Protein AF-A0A3P7WGL2-F1 (afdb_monomer_lite)

Structure (mmCIF, N/CA/C/O backbone):
data_AF-A0A3P7WGL2-F1
#
_entry.id   AF-A0A3P7WGL2-F1
#
loop_
_atom_site.group_PDB
_atom_site.id
_atom_site.type_symbol
_atom_site.label_atom_id
_atom_site.label_alt_id
_atom_site.label_comp_id
_atom_site.label_asym_id
_atom_site.label_entity_id
_atom_site.label_seq_id
_atom_site.pdbx_PDB_ins_code
_atom_site.Cartn_x
_atom_site.Cartn_y
_atom_site.Cartn_z
_atom_site.occupancy
_atom_site.B_iso_or_equiv
_atom_site.auth_seq_id
_atom_site.auth_comp_id
_atom_site.auth_asym_id
_atom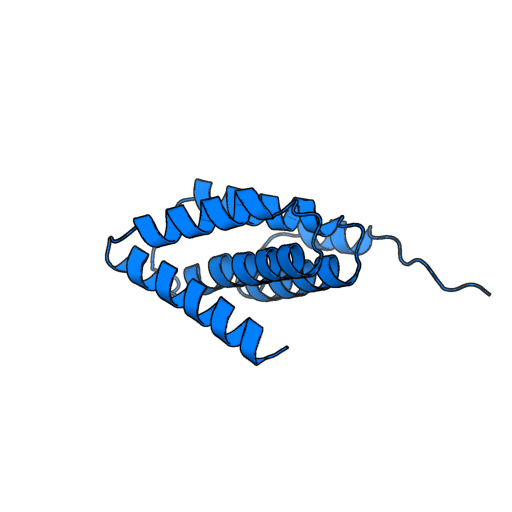_site.auth_atom_id
_atom_site.pdbx_PDB_model_num
ATOM 1 N N . MET A 1 1 ? -4.960 6.310 -15.104 1.00 59.53 1 MET A N 1
ATOM 2 C CA . MET A 1 1 ? -4.360 6.191 -13.756 1.00 59.53 1 MET A CA 1
ATOM 3 C C . MET A 1 1 ? -5.328 6.603 -12.646 1.00 59.53 1 MET A C 1
ATOM 5 O O . MET A 1 1 ? -5.446 5.873 -11.670 1.00 59.53 1 MET A O 1
ATOM 9 N N . ASP A 1 2 ? -6.106 7.674 -12.816 1.00 81.00 2 ASP A N 1
ATOM 10 C CA . ASP A 1 2 ? -6.993 8.200 -11.760 1.00 81.00 2 ASP A CA 1
ATOM 11 C C . ASP A 1 2 ? -8.090 7.254 -11.264 1.00 81.00 2 ASP A C 1
ATOM 13 O O . ASP A 1 2 ? -8.318 7.172 -10.061 1.00 81.00 2 ASP A O 1
ATOM 17 N N . LYS A 1 3 ? -8.766 6.512 -12.153 1.00 91.25 3 LYS A N 1
ATOM 18 C CA . LYS A 1 3 ? -9.840 5.584 -11.742 1.00 91.25 3 LYS A CA 1
ATOM 19 C C . LYS A 1 3 ? -9.319 4.494 -10.793 1.00 91.25 3 LYS A C 1
ATOM 21 O O . LYS A 1 3 ? -9.942 4.237 -9.771 1.00 91.25 3 LYS A O 1
ATOM 26 N N . ARG A 1 4 ? -8.142 3.929 -11.094 1.00 92.38 4 ARG A N 1
ATOM 27 C CA . ARG A 1 4 ? -7.430 2.947 -10.255 1.00 92.38 4 ARG A CA 1
ATOM 28 C C . ARG A 1 4 ? -7.150 3.514 -8.864 1.00 92.38 4 ARG A C 1
ATOM 30 O O . ARG A 1 4 ? -7.563 2.920 -7.876 1.00 92.38 4 ARG A O 1
ATOM 37 N N . ARG A 1 5 ? -6.524 4.697 -8.785 1.00 92.75 5 ARG A N 1
ATOM 38 C CA . ARG A 1 5 ? -6.224 5.357 -7.502 1.00 92.75 5 ARG A CA 1
ATOM 39 C C . ARG A 1 5 ? -7.491 5.659 -6.701 1.00 92.75 5 ARG A C 1
ATOM 41 O O . ARG A 1 5 ? -7.498 5.437 -5.499 1.00 92.75 5 ARG A O 1
ATOM 48 N N . ARG A 1 6 ? -8.579 6.102 -7.345 1.00 93.94 6 ARG A N 1
ATOM 49 C CA . ARG A 1 6 ? -9.869 6.340 -6.666 1.00 93.94 6 ARG A CA 1
ATOM 50 C C . ARG A 1 6 ? -10.430 5.070 -6.027 1.00 93.94 6 ARG A C 1
ATOM 52 O O . ARG A 1 6 ? -10.903 5.139 -4.900 1.00 93.94 6 ARG A O 1
ATOM 59 N N . VAL A 1 7 ? -10.350 3.931 -6.718 1.00 96.75 7 VAL A N 1
ATOM 60 C CA . VAL A 1 7 ? -10.789 2.636 -6.170 1.00 96.75 7 VAL A CA 1
ATOM 61 C C . VAL A 1 7 ? -9.914 2.221 -4.989 1.00 96.75 7 VAL A C 1
ATOM 63 O O . VAL A 1 7 ? -10.447 1.900 -3.934 1.00 96.75 7 VAL A O 1
ATOM 66 N N . LEU A 1 8 ? -8.586 2.293 -5.121 1.00 96.38 8 LEU A N 1
ATOM 67 C CA . LEU A 1 8 ? -7.670 1.951 -4.025 1.00 96.38 8 LEU A CA 1
ATOM 68 C C . LEU A 1 8 ? -7.877 2.855 -2.802 1.00 96.38 8 LEU A C 1
ATOM 70 O O . LEU A 1 8 ? -7.904 2.372 -1.675 1.00 96.38 8 LEU A O 1
ATOM 74 N N . ARG A 1 9 ? -8.108 4.154 -3.022 1.00 94.00 9 ARG A N 1
ATOM 75 C CA . ARG A 1 9 ? -8.420 5.101 -1.947 1.00 94.00 9 ARG A CA 1
ATOM 76 C C . ARG A 1 9 ? -9.751 4.784 -1.276 1.00 94.00 9 ARG A C 1
ATOM 78 O O . ARG A 1 9 ? -9.846 4.842 -0.057 1.00 94.00 9 ARG A O 1
ATOM 85 N N . PHE A 1 10 ? -10.774 4.439 -2.060 1.00 95.88 10 PHE A N 1
ATOM 86 C CA . PHE A 1 10 ? -12.064 4.011 -1.522 1.00 95.88 10 PHE A CA 1
ATOM 87 C C . PHE A 1 10 ? -11.913 2.769 -0.641 1.00 95.88 10 PHE A C 1
ATOM 89 O O . PHE A 1 10 ? -12.449 2.761 0.462 1.00 95.88 10 PHE A O 1
ATOM 96 N N . ILE A 1 11 ? -11.157 1.764 -1.094 1.00 96.56 11 ILE A N 1
ATOM 97 C CA . ILE A 1 11 ? -10.886 0.544 -0.324 1.00 96.56 11 ILE A CA 1
ATOM 98 C C . ILE A 1 11 ? -10.196 0.895 0.998 1.00 96.56 11 ILE A C 1
ATOM 100 O O . ILE A 1 11 ? -10.685 0.497 2.051 1.00 96.56 11 ILE A O 1
ATOM 104 N N . ALA A 1 12 ? -9.126 1.695 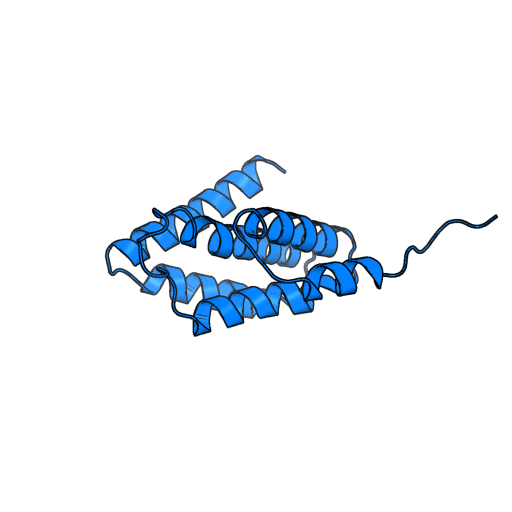0.965 1.00 94.88 12 ALA A N 1
ATOM 105 C CA . ALA A 1 12 ? -8.415 2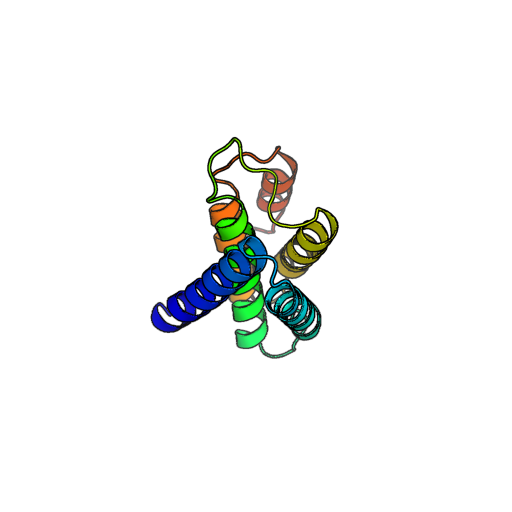.109 2.174 1.00 94.88 12 ALA A CA 1
ATOM 106 C C . ALA A 1 12 ? -9.333 2.850 3.159 1.00 94.88 12 ALA A C 1
ATOM 108 O O . ALA A 1 12 ? -9.458 2.456 4.318 1.00 94.88 12 ALA A O 1
ATOM 109 N N . LYS A 1 13 ? -10.056 3.867 2.677 1.00 93.38 13 LYS A N 1
ATOM 110 C CA . LYS A 1 13 ? -10.999 4.643 3.489 1.00 93.38 13 LYS A CA 1
ATOM 111 C C . LYS A 1 13 ? -12.117 3.776 4.065 1.00 93.38 13 LYS A C 1
ATOM 113 O O . LYS A 1 13 ? -12.510 3.952 5.216 1.00 93.38 13 LYS A O 1
ATOM 118 N N . PHE A 1 14 ? -12.650 2.846 3.275 1.00 94.50 14 PHE A N 1
ATOM 119 C CA . PHE A 1 14 ? -13.663 1.903 3.734 1.00 94.50 14 PHE A CA 1
ATOM 120 C C . PHE A 1 14 ? -13.116 1.025 4.862 1.00 94.50 14 PHE A C 1
ATOM 122 O O . PHE A 1 14 ? -13.745 0.967 5.917 1.00 94.50 14 PHE A O 1
ATOM 129 N N . SER A 1 15 ? -11.942 0.416 4.683 1.00 93.88 15 SER A N 1
ATOM 130 C CA . SER A 1 15 ? -11.322 -0.457 5.685 1.00 93.88 15 SER A CA 1
ATOM 131 C C . SER A 1 15 ? -11.045 0.267 7.001 1.00 93.88 15 SER A C 1
ATOM 133 O O . SER A 1 15 ? -11.395 -0.250 8.060 1.00 93.88 15 SER A O 1
ATOM 135 N N . ILE A 1 16 ? -10.505 1.490 6.954 1.00 91.69 16 ILE A N 1
ATOM 136 C CA . ILE A 1 16 ? -10.278 2.298 8.162 1.00 91.69 16 ILE A CA 1
ATOM 137 C C . ILE A 1 16 ? -11.602 2.668 8.844 1.00 91.69 16 ILE A C 1
ATOM 139 O O . ILE A 1 16 ? -11.717 2.576 10.064 1.00 91.69 16 ILE A O 1
ATOM 143 N N . ASN A 1 17 ? -12.641 3.021 8.084 1.00 91.06 17 ASN A N 1
ATOM 144 C CA . ASN A 1 17 ? -13.956 3.312 8.661 1.00 91.06 17 ASN A CA 1
ATOM 145 C C . ASN A 1 17 ? -14.624 2.083 9.297 1.00 91.06 17 ASN A C 1
ATOM 147 O O . ASN A 1 17 ? -15.300 2.234 10.313 1.00 91.06 17 ASN A O 1
ATOM 151 N N . GLN A 1 18 ? -14.466 0.887 8.719 1.00 91.31 18 GLN A N 1
ATOM 152 C CA . GLN A 1 18 ? -14.947 -0.355 9.339 1.00 91.31 18 GLN A CA 1
ATOM 153 C C . GLN A 1 18 ? -14.197 -0.637 10.639 1.00 91.31 18 GLN A C 1
ATOM 155 O O . GLN A 1 18 ? -14.825 -0.918 11.660 1.00 91.31 18 GLN A O 1
ATOM 160 N N . TRP A 1 19 ? -12.878 -0.448 10.634 1.00 88.75 19 TRP A N 1
ATOM 161 C CA . TRP A 1 19 ? -12.067 -0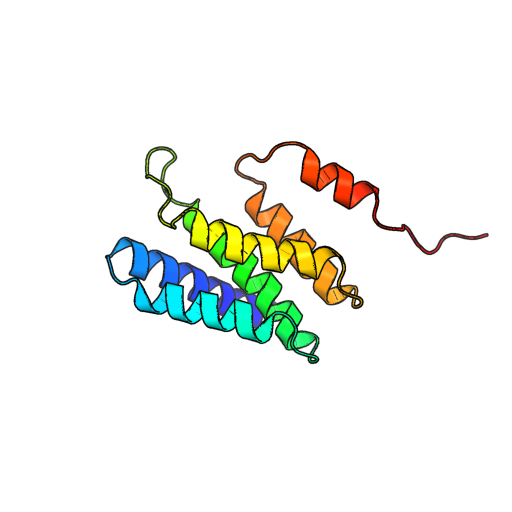.593 11.833 1.00 88.75 19 TRP A CA 1
ATOM 162 C C . TRP A 1 19 ? -12.513 0.360 12.948 1.00 88.75 19 TRP A C 1
ATOM 164 O O . TRP A 1 19 ? -12.742 -0.083 14.070 1.00 88.75 19 TRP A O 1
ATOM 174 N N . LYS A 1 20 ? -12.734 1.650 12.643 1.00 86.00 20 LYS A N 1
ATOM 175 C CA . LYS A 1 20 ? -13.264 2.645 13.603 1.00 86.00 20 LYS A CA 1
ATOM 176 C C . LYS A 1 20 ? -14.615 2.238 14.213 1.00 86.00 20 LYS A C 1
ATOM 178 O O . LYS A 1 20 ? -14.979 2.722 15.278 1.00 86.00 20 LYS A O 1
ATOM 183 N N . ARG A 1 21 ? -15.367 1.355 13.549 1.00 88.81 21 ARG A N 1
ATOM 184 C CA . ARG A 1 21 ? -16.644 0.795 14.026 1.00 88.81 21 ARG A CA 1
ATOM 185 C C . ARG A 1 21 ? -16.484 -0.529 14.785 1.00 88.81 21 ARG A C 1
ATOM 187 O O . ARG A 1 21 ? -17.489 -1.155 15.104 1.00 88.81 21 ARG A O 1
ATOM 194 N N . GLY A 1 22 ? -15.254 -0.961 15.056 1.00 87.00 22 GLY A N 1
ATOM 195 C CA . GLY A 1 22 ? -14.946 -2.221 15.734 1.00 87.00 22 GLY A CA 1
ATOM 196 C C . GLY A 1 22 ? -14.930 -3.450 14.821 1.00 87.00 22 GLY A C 1
ATOM 197 O O . GLY A 1 22 ? -14.897 -4.567 15.325 1.00 87.00 22 GLY A O 1
ATOM 198 N N . VAL A 1 23 ? -14.955 -3.274 13.494 1.00 90.56 23 VAL A N 1
ATOM 199 C CA . VAL A 1 23 ? -14.884 -4.375 12.520 1.00 90.56 23 VAL A CA 1
ATOM 200 C C . VAL A 1 23 ? -13.480 -4.427 11.920 1.00 90.56 23 VAL A C 1
ATOM 202 O O . VAL A 1 23 ? -13.157 -3.678 10.996 1.00 90.56 23 VAL A O 1
ATOM 205 N N . SER A 1 24 ? -12.634 -5.306 12.454 1.00 88.62 24 SER A N 1
ATOM 206 C CA . SER A 1 24 ? -11.201 -5.358 12.137 1.00 88.62 24 SER A CA 1
ATOM 207 C C . SER A 1 24 ? -10.829 -6.263 10.957 1.00 88.62 24 SER A C 1
ATOM 209 O O . SER A 1 24 ? -9.810 -6.021 10.306 1.00 88.62 24 SER A O 1
ATOM 211 N N . ASP A 1 25 ? -11.653 -7.265 10.642 1.00 92.06 25 ASP A N 1
ATOM 212 C CA . ASP A 1 25 ? -11.342 -8.323 9.667 1.00 92.06 25 ASP A CA 1
ATOM 213 C C . ASP A 1 25 ? -10.957 -7.784 8.285 1.00 92.06 25 ASP A C 1
ATOM 215 O O . ASP A 1 25 ? -10.024 -8.277 7.651 1.00 92.06 25 ASP A O 1
ATOM 219 N N . PHE A 1 26 ? -11.630 -6.722 7.828 1.00 91.31 26 PHE A N 1
ATOM 220 C CA . PHE A 1 26 ? -11.332 -6.095 6.539 1.00 91.31 26 PHE A CA 1
ATOM 221 C C . PHE A 1 26 ? -9.930 -5.492 6.491 1.00 91.31 26 PHE A C 1
ATOM 223 O O . PHE A 1 26 ? -9.249 -5.621 5.476 1.00 91.31 26 PHE A O 1
ATOM 230 N N . LEU A 1 27 ? -9.491 -4.832 7.568 1.00 93.19 27 LEU A N 1
ATOM 231 C CA . LEU A 1 27 ? -8.149 -4.261 7.616 1.00 93.19 27 LEU A CA 1
ATOM 232 C C . LEU A 1 27 ? -7.101 -5.372 7.681 1.00 93.19 27 LEU A C 1
ATOM 234 O O . LEU A 1 27 ? -6.127 -5.309 6.939 1.00 93.19 27 LEU A O 1
ATOM 238 N N . HIS A 1 28 ? -7.315 -6.397 8.511 1.00 94.00 28 HIS A N 1
ATOM 239 C CA . HIS A 1 28 ? -6.394 -7.530 8.617 1.00 94.00 28 HIS A CA 1
ATOM 240 C C . HIS A 1 28 ? -6.230 -8.263 7.285 1.00 94.00 28 HIS A C 1
ATOM 242 O O . HIS A 1 28 ? -5.106 -8.418 6.816 1.00 94.00 28 HIS A O 1
ATOM 248 N N . CYS A 1 29 ? -7.339 -8.601 6.623 1.00 95.50 29 CYS A N 1
ATOM 249 C CA . CYS A 1 29 ? -7.318 -9.223 5.301 1.00 95.50 29 CYS A CA 1
ATOM 250 C C . CYS A 1 29 ? -6.570 -8.358 4.275 1.00 95.50 29 CYS A C 1
ATOM 252 O O . CYS A 1 29 ? -5.786 -8.864 3.474 1.00 95.50 29 CYS A O 1
ATOM 254 N N . LEU A 1 30 ? -6.769 -7.038 4.310 1.00 95.81 30 LEU A N 1
ATOM 255 C CA . LEU A 1 30 ? -6.109 -6.129 3.378 1.00 95.81 30 LEU A CA 1
ATOM 256 C C . LEU A 1 30 ? -4.603 -5.995 3.647 1.00 95.81 30 LEU A C 1
ATOM 258 O O . LEU A 1 30 ? -3.823 -5.879 2.706 1.00 95.81 30 LEU A O 1
ATOM 262 N N . VAL A 1 31 ? -4.188 -6.030 4.914 1.00 95.25 31 VAL A N 1
ATOM 263 C CA . VAL A 1 31 ? -2.771 -6.034 5.307 1.00 95.25 31 VAL A CA 1
ATOM 264 C C . VAL A 1 31 ? -2.103 -7.326 4.844 1.00 95.25 31 VAL A C 1
ATOM 266 O O . VAL A 1 31 ? -1.069 -7.257 4.187 1.00 95.25 31 VAL A O 1
ATOM 269 N N . GLU A 1 32 ? -2.724 -8.482 5.084 1.00 96.56 32 GLU A N 1
ATOM 270 C CA . GLU A 1 32 ? -2.227 -9.783 4.611 1.00 96.56 32 GLU A CA 1
ATOM 271 C C . GLU A 1 32 ? -2.132 -9.841 3.081 1.00 96.56 32 GLU A C 1
ATOM 273 O O . GLU A 1 32 ? -1.150 -10.346 2.529 1.00 96.56 32 GLU A O 1
ATOM 278 N N . TYR A 1 33 ? -3.121 -9.280 2.379 1.00 97.19 33 TYR A N 1
ATOM 279 C CA . TYR A 1 33 ? -3.102 -9.135 0.924 1.00 97.19 33 TYR A CA 1
ATOM 280 C C . TYR A 1 33 ? -1.903 -8.297 0.454 1.00 97.19 33 TYR A C 1
ATOM 282 O O . TYR A 1 33 ? -1.197 -8.687 -0.480 1.00 97.19 33 TYR A O 1
ATOM 290 N N . CYS A 1 34 ? -1.638 -7.166 1.116 1.00 97.75 34 CYS A N 1
ATOM 291 C CA . CYS A 1 34 ? -0.488 -6.317 0.817 1.00 97.75 34 CYS A CA 1
ATOM 292 C C . CYS A 1 34 ? 0.843 -7.027 1.089 1.00 97.75 34 CYS A C 1
ATOM 294 O O . CYS A 1 34 ? 1.730 -6.974 0.238 1.00 97.75 34 CYS A O 1
ATOM 296 N N . GLU A 1 35 ? 0.978 -7.717 2.224 1.00 96.44 35 GLU A N 1
ATOM 297 C CA . GLU A 1 35 ? 2.176 -8.496 2.565 1.00 96.44 35 GLU A CA 1
ATOM 298 C C . GLU A 1 35 ? 2.439 -9.569 1.497 1.00 96.44 35 GLU A C 1
ATOM 300 O O . GLU A 1 35 ? 3.529 -9.620 0.922 1.00 96.44 35 GLU A O 1
ATOM 305 N N . SER A 1 36 ? 1.411 -10.348 1.149 1.00 97.06 36 SER A N 1
ATOM 306 C CA . SER A 1 36 ? 1.509 -11.485 0.224 1.00 97.06 36 SER A CA 1
ATOM 307 C C . SER A 1 36 ? 1.883 -11.088 -1.207 1.00 97.06 36 SER A C 1
ATOM 309 O O . SER A 1 36 ? 2.526 -11.861 -1.917 1.00 97.06 36 SER A O 1
ATOM 311 N N . LEU A 1 37 ? 1.483 -9.894 -1.655 1.00 97.56 37 LEU A N 1
ATOM 312 C CA . LEU A 1 37 ? 1.676 -9.444 -3.040 1.00 97.56 37 LEU A CA 1
ATOM 313 C C . LEU A 1 37 ? 2.734 -8.349 -3.202 1.00 97.56 37 LEU A C 1
ATOM 315 O O . LEU A 1 37 ? 3.037 -7.955 -4.330 1.00 97.56 37 LEU A O 1
ATOM 319 N N . SER A 1 38 ? 3.338 -7.885 -2.107 1.00 94.31 38 SER A N 1
ATOM 320 C CA . SER A 1 38 ? 4.382 -6.851 -2.116 1.00 94.31 38 SER A CA 1
ATOM 321 C C . SER A 1 38 ? 5.576 -7.200 -3.019 1.00 94.31 38 SER A C 1
ATOM 323 O O . SER A 1 38 ? 6.154 -6.313 -3.652 1.00 94.31 38 SER A O 1
ATOM 325 N N . CYS A 1 39 ? 5.912 -8.489 -3.130 1.00 93.12 39 CYS A N 1
ATOM 326 C CA . CYS A 1 39 ? 7.002 -9.045 -3.941 1.00 93.12 39 CYS A CA 1
ATOM 327 C C . CYS A 1 39 ? 6.541 -9.737 -5.231 1.00 93.12 39 CYS A C 1
ATOM 329 O O . CYS A 1 39 ? 7.331 -10.456 -5.833 1.00 93.12 39 CYS A O 1
ATOM 331 N N . CYS A 1 40 ? 5.293 -9.539 -5.664 1.00 96.06 40 CYS A N 1
ATOM 332 C CA . CYS A 1 40 ? 4.792 -10.139 -6.901 1.00 96.06 40 CYS A CA 1
ATOM 333 C C . CYS A 1 40 ? 5.656 -9.726 -8.106 1.00 96.06 40 CYS A C 1
ATOM 335 O O . CYS A 1 40 ? 6.029 -8.560 -8.216 1.00 96.06 40 CYS A O 1
ATOM 337 N N . ASP A 1 41 ? 5.946 -10.645 -9.031 1.00 96.06 41 ASP A N 1
ATOM 338 C CA . ASP A 1 41 ? 6.750 -10.345 -10.227 1.00 96.06 41 ASP A CA 1
ATOM 339 C C . ASP A 1 41 ? 6.086 -9.299 -11.136 1.00 96.06 41 ASP A C 1
ATOM 341 O O . ASP A 1 41 ? 6.769 -8.500 -11.789 1.00 96.06 41 ASP A O 1
ATOM 345 N N . ASP A 1 42 ? 4.752 -9.241 -11.120 1.00 97.69 42 ASP A N 1
ATOM 346 C CA . ASP A 1 42 ? 3.978 -8.262 -11.868 1.00 97.69 42 ASP A CA 1
ATOM 347 C C . ASP A 1 42 ? 4.173 -6.846 -11.297 1.00 97.69 42 ASP A C 1
ATOM 349 O O . ASP A 1 42 ? 3.824 -6.524 -10.157 1.00 97.69 42 ASP A O 1
ATOM 353 N N . VAL A 1 43 ? 4.719 -5.971 -12.140 1.00 96.81 43 VAL A N 1
ATOM 354 C CA . VAL A 1 43 ? 4.991 -4.566 -11.822 1.00 96.81 43 VAL A CA 1
ATOM 355 C C . VAL A 1 43 ? 3.722 -3.820 -11.416 1.00 96.81 43 VAL A C 1
ATOM 357 O O . VAL A 1 43 ? 3.747 -3.058 -10.450 1.00 96.81 43 VAL A O 1
ATOM 360 N N . ALA A 1 44 ? 2.611 -4.030 -12.122 1.00 95.94 44 ALA A N 1
ATOM 361 C CA . ALA A 1 44 ? 1.358 -3.337 -11.848 1.00 95.94 44 ALA A CA 1
ATOM 362 C C . ALA A 1 44 ? 0.789 -3.744 -10.484 1.00 95.94 44 ALA A C 1
ATOM 364 O O . ALA A 1 44 ? 0.223 -2.905 -9.778 1.00 95.94 44 ALA A O 1
ATOM 365 N N . VAL A 1 45 ? 0.980 -5.005 -10.082 1.00 97.44 45 VAL A N 1
ATOM 366 C CA . VAL A 1 45 ? 0.608 -5.480 -8.744 1.00 97.44 45 VAL A CA 1
ATOM 367 C C . VAL A 1 45 ? 1.425 -4.750 -7.684 1.00 97.44 45 VAL A C 1
ATOM 369 O O . VAL A 1 45 ? 0.830 -4.146 -6.792 1.00 97.44 45 VAL A O 1
ATOM 372 N N . ARG A 1 46 ? 2.757 -4.697 -7.811 1.00 97.44 46 ARG A N 1
ATOM 373 C CA . ARG A 1 46 ? 3.604 -3.981 -6.837 1.00 97.44 46 ARG A CA 1
ATOM 374 C C . ARG A 1 46 ? 3.271 -2.493 -6.756 1.00 97.44 46 ARG A C 1
ATOM 376 O O . ARG A 1 46 ? 3.155 -1.959 -5.657 1.00 97.44 46 ARG A O 1
ATOM 383 N N . GLN A 1 47 ? 3.017 -1.837 -7.892 1.00 96.56 47 GLN A N 1
ATOM 384 C CA . GLN A 1 47 ? 2.538 -0.449 -7.910 1.00 96.56 47 GLN A CA 1
ATOM 385 C C . GLN A 1 47 ? 1.226 -0.283 -7.136 1.00 96.56 47 GLN A C 1
ATOM 387 O O . GLN A 1 47 ? 1.089 0.656 -6.354 1.00 96.56 47 GLN A O 1
ATOM 392 N N . ASN A 1 48 ? 0.261 -1.187 -7.333 1.00 96.75 48 ASN A N 1
ATOM 393 C CA . ASN A 1 48 ? -1.012 -1.154 -6.613 1.00 96.75 48 ASN A CA 1
ATOM 394 C C . ASN A 1 48 ? -0.833 -1.346 -5.112 1.00 96.75 48 ASN A C 1
ATOM 396 O O . ASN A 1 48 ? -1.483 -0.632 -4.352 1.00 96.75 48 ASN A O 1
ATOM 400 N N . ILE A 1 49 ? 0.044 -2.265 -4.700 1.00 97.94 49 ILE A N 1
ATOM 401 C CA . ILE A 1 49 ? 0.356 -2.483 -3.289 1.00 97.94 49 ILE A CA 1
ATOM 402 C C . ILE A 1 49 ? 0.963 -1.220 -2.680 1.00 97.94 49 ILE A C 1
ATOM 404 O O . ILE A 1 49 ? 0.434 -0.738 -1.685 1.00 97.94 49 ILE A O 1
ATOM 408 N N . CYS A 1 50 ? 1.983 -0.617 -3.299 1.00 97.25 50 CYS A N 1
ATOM 409 C CA . CYS A 1 50 ? 2.575 0.623 -2.788 1.00 97.25 50 CYS A CA 1
ATOM 410 C C . CYS A 1 50 ? 1.535 1.746 -2.655 1.00 97.25 50 CYS A C 1
ATOM 412 O O . CYS A 1 50 ? 1.429 2.348 -1.589 1.00 97.25 50 CYS A O 1
ATOM 414 N N . THR A 1 51 ? 0.711 1.974 -3.687 1.00 96.19 51 THR A N 1
ATOM 415 C CA . THR A 1 51 ? -0.363 2.981 -3.635 1.00 96.19 51 THR A CA 1
ATOM 416 C C . THR A 1 51 ? -1.368 2.694 -2.509 1.00 96.19 51 THR A C 1
ATOM 418 O O . THR A 1 51 ? -1.783 3.604 -1.793 1.00 96.19 51 THR A O 1
ATOM 421 N N . LEU A 1 52 ? -1.809 1.440 -2.368 1.00 97.12 52 LEU A N 1
ATOM 422 C CA . LEU A 1 52 ? -2.813 1.045 -1.380 1.00 97.12 52 LEU A CA 1
ATOM 423 C C . LEU A 1 52 ? -2.283 1.182 0.050 1.00 97.12 52 LEU A C 1
ATOM 425 O O . LEU A 1 52 ? -2.988 1.704 0.910 1.00 97.12 52 LEU A O 1
ATOM 429 N N . VAL A 1 53 ? -1.040 0.758 0.283 1.00 96.19 53 VAL A N 1
ATOM 430 C CA . VAL A 1 53 ? -0.341 0.911 1.564 1.00 96.19 53 VAL A CA 1
ATOM 431 C C . VAL A 1 53 ? -0.237 2.387 1.947 1.00 96.19 53 VAL A C 1
ATOM 433 O O . VAL A 1 53 ? -0.582 2.741 3.072 1.00 96.19 53 VAL A O 1
ATOM 436 N N . GLY A 1 54 ? 0.137 3.257 1.001 1.00 94.31 54 GLY A N 1
ATOM 437 C CA . GLY A 1 54 ? 0.146 4.706 1.208 1.00 94.31 54 GLY A CA 1
ATOM 438 C C . GLY A 1 54 ? -1.205 5.255 1.658 1.00 94.31 54 GLY A C 1
ATOM 439 O O . GLY A 1 54 ? -1.293 5.977 2.647 1.00 94.31 54 GLY A O 1
ATOM 440 N N . PHE A 1 55 ? -2.288 4.862 0.983 1.00 94.38 55 PHE A N 1
ATOM 441 C CA . PHE A 1 55 ? -3.629 5.295 1.377 1.00 94.38 55 PHE A CA 1
ATOM 442 C C . PHE A 1 55 ? -4.068 4.752 2.738 1.00 94.38 55 PHE A C 1
ATOM 444 O O . PHE A 1 55 ? -4.718 5.479 3.480 1.00 94.38 55 PHE A O 1
ATOM 451 N N . LEU A 1 56 ? -3.721 3.514 3.095 1.00 93.56 56 LEU A N 1
ATOM 452 C CA . LEU A 1 56 ? -4.038 2.967 4.419 1.00 93.56 56 LEU A CA 1
ATOM 453 C C . LEU A 1 56 ? -3.335 3.737 5.537 1.00 93.56 56 LEU A C 1
ATOM 455 O O . LEU A 1 56 ? -3.961 4.038 6.551 1.00 93.56 56 LEU A O 1
ATOM 459 N N . LEU A 1 57 ? -2.060 4.070 5.329 1.00 91.12 57 LEU A N 1
ATOM 460 C CA . LEU A 1 57 ? -1.265 4.850 6.272 1.00 91.12 57 LEU A CA 1
ATOM 461 C C . LEU A 1 57 ? -1.734 6.303 6.373 1.00 91.12 57 LEU A C 1
ATOM 463 O O . LEU A 1 57 ? -1.672 6.851 7.458 1.00 91.12 57 LEU A O 1
ATOM 467 N N . LYS A 1 58 ? -2.256 6.897 5.294 1.00 88.69 58 LYS A N 1
ATOM 468 C CA . LYS A 1 58 ? -2.805 8.263 5.302 1.00 88.69 58 LYS A CA 1
ATOM 469 C C . LYS A 1 58 ? -4.192 8.353 5.943 1.00 88.69 58 LYS A C 1
ATOM 471 O O . LYS A 1 58 ? -4.461 9.227 6.756 1.00 88.69 58 LYS A O 1
ATOM 476 N N . GLU A 1 59 ? -5.123 7.475 5.563 1.00 87.81 59 GLU A N 1
ATOM 477 C CA . GLU A 1 59 ? -6.530 7.589 5.993 1.00 87.81 59 GLU A CA 1
ATOM 478 C C . GLU A 1 59 ? -6.718 7.296 7.495 1.00 87.81 59 GLU A C 1
ATOM 480 O O . GLU A 1 59 ? -7.742 7.664 8.071 1.00 87.81 59 GLU A O 1
ATOM 485 N N . GLN A 1 60 ? -5.741 6.656 8.142 1.00 78.38 60 GLN A N 1
ATOM 486 C CA . GLN A 1 60 ? -5.742 6.428 9.590 1.00 78.38 60 GLN A CA 1
ATOM 487 C C . GLN A 1 60 ? -5.394 7.684 10.414 1.00 78.38 60 GLN A C 1
ATOM 489 O O . GLN A 1 60 ? -5.901 7.798 11.528 1.00 78.38 60 GLN A O 1
ATOM 494 N N . ASP A 1 61 ? -4.625 8.631 9.858 1.00 70.44 61 ASP A N 1
ATOM 495 C CA . ASP A 1 61 ? -4.241 9.889 10.523 1.00 70.44 61 ASP A CA 1
ATOM 496 C C . ASP A 1 61 ? -5.288 11.006 10.313 1.00 70.44 61 ASP A C 1
ATOM 498 O O . ASP A 1 61 ? -5.318 11.991 11.037 1.00 70.44 61 ASP A O 1
ATOM 502 N N . GLY A 1 62 ? -6.254 10.818 9.404 1.00 58.59 62 GLY A N 1
ATOM 503 C CA . GLY A 1 62 ? -7.346 11.771 9.136 1.00 58.59 62 GLY A CA 1
ATOM 504 C C . GLY A 1 62 ? -8.452 11.871 10.207 1.00 58.59 62 GLY A C 1
ATOM 505 O O . GLY A 1 62 ? -9.564 12.300 9.885 1.00 58.59 62 GLY A O 1
ATOM 506 N N . GLY A 1 63 ? -8.206 11.418 11.442 1.00 52.91 63 GLY A N 1
ATOM 507 C CA . GLY A 1 63 ? -9.030 11.713 12.629 1.00 52.91 63 GLY A CA 1
ATOM 508 C C . GLY A 1 63 ? -8.544 12.993 13.316 1.00 52.91 63 GLY A C 1
ATOM 509 O O . GLY A 1 63 ? -7.445 13.451 13.028 1.00 52.91 63 GLY A O 1
ATOM 510 N N . SER A 1 64 ? -9.332 13.631 14.193 1.00 43.25 64 SER A N 1
ATOM 511 C CA . SER A 1 64 ? -8.826 14.829 14.890 1.00 43.25 64 SER A CA 1
ATOM 512 C C . SER A 1 64 ? -7.555 14.489 15.681 1.00 43.25 64 SER A C 1
ATOM 514 O O . SER A 1 64 ? -7.438 13.375 16.176 1.00 43.25 64 SER A O 1
ATOM 516 N N . ALA A 1 65 ? -6.640 15.450 15.863 1.00 45.94 65 ALA A N 1
ATOM 517 C CA . ALA A 1 65 ? -5.345 15.297 16.560 1.00 45.94 65 ALA A CA 1
ATOM 518 C C . ALA A 1 65 ? -5.420 14.782 18.024 1.00 45.94 65 ALA A C 1
ATOM 520 O O . ALA A 1 65 ? -4.416 14.690 18.722 1.00 45.94 65 ALA A O 1
ATOM 521 N N . THR A 1 66 ? -6.623 14.482 18.506 1.00 44.28 66 THR A N 1
ATOM 522 C CA . THR A 1 66 ? -6.953 13.944 19.828 1.00 44.28 66 THR A CA 1
ATOM 523 C C . THR A 1 66 ? -7.482 12.506 19.778 1.00 44.28 66 THR A C 1
ATOM 525 O O . THR A 1 66 ? -7.718 11.923 20.833 1.00 44.28 66 THR A O 1
ATOM 528 N N . GLU A 1 67 ? -7.725 11.939 18.593 1.00 51.78 67 GLU A N 1
ATOM 529 C CA . GLU A 1 67 ? -8.130 10.543 18.431 1.00 51.78 67 GLU A CA 1
ATOM 530 C C . GLU A 1 67 ? -6.877 9.661 18.460 1.00 51.78 67 GLU A C 1
ATOM 532 O O . GLU A 1 67 ? -5.975 9.813 17.638 1.00 51.78 67 GLU A O 1
ATOM 537 N N . GLU A 1 68 ? -6.811 8.745 19.431 1.00 54.12 68 GLU A N 1
ATOM 538 C CA . GLU A 1 68 ? -5.786 7.702 19.473 1.00 54.12 68 GLU A CA 1
ATOM 539 C C . GLU A 1 68 ? -5.660 7.026 18.105 1.00 54.12 68 GLU A C 1
ATOM 541 O O . GLU A 1 68 ? -6.658 6.728 17.444 1.00 54.12 68 GLU A O 1
ATOM 546 N N . SER A 1 69 ? -4.410 6.769 17.709 1.00 57.19 69 SER A N 1
ATOM 547 C CA . SER A 1 69 ? -4.057 5.997 16.523 1.00 57.19 69 SER A CA 1
ATOM 548 C C . SER A 1 69 ? -5.006 4.815 16.341 1.00 57.19 69 SER A C 1
ATOM 550 O O . SER A 1 69 ? -4.963 3.846 17.096 1.00 57.19 69 SER A O 1
ATOM 552 N N . VAL A 1 70 ? -5.832 4.890 15.298 1.00 66.00 70 VAL A N 1
ATOM 553 C CA . VAL A 1 70 ? -6.867 3.895 14.996 1.00 66.00 70 VAL A CA 1
ATOM 554 C C . VAL A 1 70 ? -6.232 2.518 14.821 1.00 66.00 70 VAL A C 1
ATOM 556 O O . VAL A 1 70 ? -6.753 1.510 15.283 1.00 66.00 70 VAL A O 1
ATOM 559 N N . MET A 1 71 ? -5.077 2.486 14.162 1.00 76.75 71 MET A N 1
ATOM 560 C CA . MET A 1 71 ? -4.340 1.281 13.833 1.00 76.75 71 MET A CA 1
ATOM 561 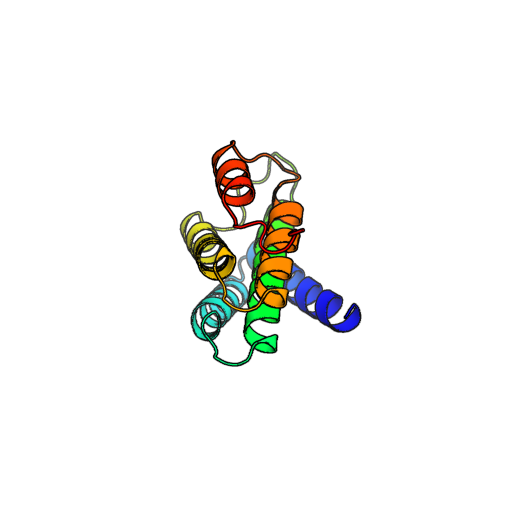C C . MET A 1 71 ? -3.296 0.960 14.908 1.00 76.75 71 MET A C 1
ATOM 563 O O . MET A 1 71 ? -2.603 1.858 15.392 1.00 76.75 71 MET A O 1
ATOM 567 N N . SER A 1 72 ? -3.125 -0.322 15.246 1.00 81.94 72 SER A N 1
ATOM 568 C CA . SER A 1 72 ? -2.048 -0.730 16.152 1.00 81.94 72 SER A CA 1
ATOM 569 C C . SER A 1 72 ? -0.669 -0.451 15.541 1.00 81.94 72 SER A C 1
ATOM 571 O O . SER A 1 72 ? -0.481 -0.490 14.320 1.00 81.94 72 SER A O 1
ATOM 573 N N . ILE A 1 73 ? 0.320 -0.203 16.403 1.00 82.81 73 ILE A N 1
ATOM 574 C CA . ILE A 1 73 ? 1.712 0.050 15.996 1.00 82.81 73 ILE A CA 1
ATOM 575 C C . ILE A 1 73 ? 2.251 -1.092 15.123 1.00 82.81 73 ILE A C 1
ATOM 577 O O . ILE A 1 73 ? 2.986 -0.842 14.169 1.00 82.81 73 ILE A O 1
ATOM 581 N N . ASP A 1 74 ? 1.861 -2.335 15.404 1.00 85.75 74 ASP A N 1
ATOM 582 C CA . ASP A 1 74 ? 2.328 -3.500 14.652 1.00 85.75 74 ASP A CA 1
ATOM 583 C C . ASP A 1 74 ? 1.830 -3.500 13.204 1.00 85.75 74 ASP A C 1
ATOM 585 O O . ASP A 1 74 ? 2.607 -3.772 12.289 1.00 85.75 74 ASP A O 1
ATOM 589 N N . ILE A 1 75 ? 0.568 -3.128 12.966 1.00 89.56 75 ILE A N 1
ATOM 590 C CA . ILE A 1 75 ? 0.040 -3.027 11.600 1.00 89.56 75 ILE A CA 1
ATOM 591 C C . ILE A 1 75 ? 0.725 -1.872 10.861 1.00 89.56 75 ILE A C 1
ATOM 593 O O . ILE A 1 75 ? 1.132 -2.045 9.712 1.00 89.56 75 ILE A O 1
ATOM 597 N N . LYS A 1 76 ? 0.938 -0.724 11.520 1.00 88.44 76 LYS A N 1
ATOM 598 C CA . LYS A 1 76 ? 1.695 0.386 10.918 1.00 88.44 76 LYS A CA 1
ATOM 599 C C . LYS A 1 76 ? 3.084 -0.062 10.491 1.00 88.44 76 LYS A C 1
ATOM 601 O O . LYS A 1 76 ? 3.481 0.184 9.359 1.00 88.44 76 LYS A O 1
ATOM 606 N N . ARG A 1 77 ? 3.813 -0.750 11.374 1.00 88.88 77 ARG A N 1
ATOM 607 C CA . ARG A 1 77 ? 5.164 -1.255 11.090 1.00 88.88 77 ARG A CA 1
ATOM 608 C C . ARG A 1 77 ? 5.187 -2.184 9.881 1.00 88.88 77 ARG A C 1
ATOM 610 O O . ARG A 1 77 ? 6.052 -2.007 9.031 1.00 88.88 77 ARG A O 1
ATOM 617 N N . LYS A 1 78 ? 4.224 -3.105 9.770 1.00 92.25 78 LYS A N 1
ATOM 618 C CA . LYS A 1 78 ? 4.075 -3.987 8.599 1.00 92.25 78 LYS A CA 1
ATOM 619 C C . LYS A 1 78 ? 3.847 -3.207 7.303 1.00 92.25 78 LYS A C 1
ATOM 621 O O . LYS A 1 78 ? 4.447 -3.493 6.274 1.00 92.25 78 LYS A O 1
ATOM 626 N N . LEU A 1 79 ? 2.981 -2.200 7.339 1.00 93.75 79 LEU A N 1
ATOM 627 C CA . LEU A 1 79 ? 2.704 -1.363 6.172 1.00 93.75 79 LEU A CA 1
ATOM 628 C C . LEU A 1 79 ? 3.931 -0.519 5.782 1.00 93.75 79 LEU A C 1
ATOM 630 O O . LEU A 1 79 ? 4.302 -0.469 4.610 1.00 93.75 79 LEU A O 1
ATOM 634 N N . TYR A 1 80 ? 4.617 0.079 6.757 1.00 92.69 80 TYR A N 1
ATOM 635 C CA . TYR A 1 80 ? 5.851 0.825 6.513 1.00 92.69 80 TYR A CA 1
ATOM 636 C C . TYR A 1 80 ? 6.981 -0.055 5.974 1.00 92.69 80 TYR A C 1
ATOM 638 O O . TYR A 1 80 ? 7.697 0.389 5.077 1.00 92.69 80 TYR A O 1
ATOM 646 N N . SER A 1 81 ? 7.139 -1.292 6.458 1.00 93.81 81 SER A N 1
ATOM 647 C CA . SER A 1 81 ? 8.187 -2.190 5.958 1.00 93.81 81 SER A CA 1
ATOM 648 C C . SER A 1 81 ? 7.998 -2.511 4.477 1.00 93.81 81 SER A C 1
ATOM 650 O O . SER A 1 81 ? 8.977 -2.525 3.738 1.00 93.81 81 SER A O 1
ATOM 652 N N . ILE A 1 82 ? 6.754 -2.649 4.002 1.00 95.81 82 ILE A N 1
ATOM 653 C CA . ILE A 1 82 ? 6.468 -2.826 2.570 1.00 95.81 82 ILE A CA 1
ATOM 654 C C . ILE A 1 82 ? 6.975 -1.626 1.755 1.00 95.81 82 ILE A C 1
ATOM 656 O O . ILE A 1 82 ? 7.644 -1.811 0.737 1.00 95.81 82 ILE A O 1
ATOM 660 N N . LEU A 1 83 ? 6.689 -0.392 2.187 1.00 95.00 83 LEU A N 1
ATOM 661 C CA . LEU A 1 83 ? 7.178 0.808 1.494 1.00 95.00 83 LEU A CA 1
ATOM 662 C C . LEU A 1 83 ? 8.708 0.905 1.542 1.00 95.00 83 LEU A C 1
ATOM 664 O O . LEU A 1 83 ? 9.332 1.178 0.516 1.00 95.00 83 LEU A O 1
ATOM 668 N N . LEU A 1 84 ? 9.310 0.623 2.700 1.00 93.06 84 LEU A N 1
ATOM 669 C CA . LEU A 1 84 ? 10.759 0.652 2.901 1.00 93.06 84 LEU A CA 1
ATOM 670 C C . LEU A 1 84 ? 11.479 -0.370 2.014 1.00 93.06 84 LEU A C 1
ATOM 672 O O . LEU A 1 84 ? 12.517 -0.068 1.437 1.00 93.06 84 LEU A O 1
ATOM 676 N N . GLU A 1 85 ? 10.934 -1.571 1.852 1.00 93.75 85 GLU A N 1
ATOM 677 C CA . GLU A 1 85 ? 11.506 -2.566 0.948 1.00 93.75 85 GLU A CA 1
ATOM 678 C C . GLU A 1 85 ? 11.335 -2.176 -0.524 1.00 93.75 85 GLU A C 1
ATOM 680 O O . GLU A 1 85 ? 12.199 -2.461 -1.355 1.00 93.75 85 GLU A O 1
ATOM 685 N N . ARG A 1 86 ? 10.211 -1.550 -0.888 1.00 95.56 86 ARG A N 1
ATOM 686 C CA . ARG A 1 86 ? 9.919 -1.151 -2.275 1.00 95.56 86 ARG A CA 1
ATOM 687 C C . ARG A 1 86 ? 10.561 0.164 -2.697 1.00 95.56 86 ARG A C 1
ATOM 689 O O . ARG A 1 86 ? 10.639 0.423 -3.897 1.00 95.56 86 ARG A O 1
ATOM 696 N N . GLN A 1 87 ? 11.103 0.957 -1.775 1.00 94.00 87 GLN A N 1
ATOM 697 C CA . GLN A 1 87 ? 11.896 2.139 -2.136 1.00 94.00 87 GLN A CA 1
ATOM 698 C C . GLN A 1 87 ? 13.105 1.765 -3.020 1.00 94.00 87 GLN A C 1
ATOM 700 O O . GLN A 1 87 ? 13.527 2.552 -3.862 1.00 94.00 87 GLN A O 1
ATOM 705 N N . LEU A 1 88 ? 13.619 0.536 -2.866 1.00 92.94 88 LEU A N 1
ATOM 706 C CA . LEU A 1 88 ? 14.726 -0.030 -3.639 1.00 92.94 88 LEU A CA 1
ATOM 707 C C . LEU A 1 88 ? 14.250 -0.953 -4.778 1.00 92.94 88 LEU A C 1
ATOM 709 O O . LEU A 1 88 ? 15.051 -1.711 -5.326 1.00 92.94 88 LEU A O 1
ATOM 713 N N . ASP A 1 89 ? 12.959 -0.931 -5.143 1.00 96.81 89 ASP A N 1
ATOM 714 C CA . ASP A 1 89 ? 12.438 -1.753 -6.244 1.00 96.81 89 ASP A CA 1
ATOM 715 C C . ASP A 1 89 ? 13.224 -1.476 -7.527 1.00 96.81 89 ASP A C 1
ATOM 717 O O . ASP A 1 89 ? 13.568 -0.332 -7.810 1.00 96.81 89 ASP A O 1
ATOM 721 N N . LYS A 1 90 ? 13.497 -2.499 -8.341 1.00 94.88 90 LYS A N 1
ATOM 722 C CA . LYS A 1 90 ? 14.253 -2.342 -9.596 1.00 94.88 90 LYS A CA 1
ATOM 723 C C . LYS A 1 90 ? 13.521 -1.452 -10.604 1.00 94.88 90 LYS A C 1
ATOM 725 O O . LYS A 1 90 ? 14.161 -0.786 -11.419 1.00 94.88 90 LYS A O 1
ATOM 730 N N . VAL A 1 91 ? 12.192 -1.403 -10.540 1.00 97.00 91 VAL A N 1
ATOM 731 C CA . VAL A 1 91 ? 11.349 -0.670 -11.483 1.00 97.00 91 VAL A CA 1
ATOM 732 C C . VAL A 1 91 ? 11.052 0.736 -10.972 1.00 97.00 91 VAL A C 1
ATOM 734 O O . VAL A 1 91 ? 10.396 0.924 -9.948 1.00 97.00 91 VAL A O 1
ATOM 737 N N . THR A 1 92 ? 11.455 1.747 -11.747 1.00 95.44 92 THR A N 1
ATOM 738 C CA . THR A 1 92 ? 11.256 3.169 -11.416 1.00 95.44 92 THR A CA 1
ATOM 739 C C . THR A 1 92 ? 9.801 3.505 -11.107 1.00 95.44 92 THR A C 1
ATOM 741 O O . THR A 1 92 ? 9.529 4.219 -10.151 1.00 95.44 92 THR A O 1
ATOM 744 N N . ALA A 1 93 ? 8.854 2.948 -11.863 1.00 93.75 93 ALA A N 1
ATOM 745 C CA . ALA A 1 93 ? 7.434 3.235 -11.684 1.00 93.75 93 ALA A CA 1
ATOM 746 C C . ALA A 1 93 ? 6.861 2.719 -10.346 1.00 93.75 93 ALA A C 1
ATOM 748 O O . ALA A 1 93 ? 5.866 3.263 -9.870 1.00 93.75 93 ALA A O 1
ATOM 749 N N . VAL A 1 94 ? 7.476 1.695 -9.736 1.00 96.25 94 VAL A N 1
ATOM 750 C CA . VAL A 1 94 ? 7.138 1.232 -8.377 1.00 96.25 94 VAL A CA 1
ATOM 751 C C . VAL A 1 94 ? 7.747 2.179 -7.348 1.00 96.25 94 VAL A C 1
ATOM 753 O O . VAL A 1 94 ? 7.031 2.660 -6.473 1.00 96.25 94 VAL A O 1
ATOM 756 N N . ARG A 1 95 ? 9.028 2.542 -7.507 1.00 96.31 95 ARG A N 1
ATOM 757 C CA . ARG A 1 95 ? 9.695 3.523 -6.633 1.00 96.31 95 ARG A CA 1
ATOM 758 C C . ARG A 1 95 ? 8.957 4.865 -6.605 1.00 96.31 95 ARG A C 1
ATOM 760 O O . ARG A 1 95 ? 8.780 5.444 -5.540 1.00 96.31 95 ARG A O 1
ATOM 767 N N . SER A 1 96 ? 8.454 5.337 -7.747 1.00 94.19 96 SER A N 1
ATOM 768 C CA . SER A 1 96 ? 7.638 6.555 -7.818 1.00 94.19 96 SER A CA 1
ATOM 769 C C . SER A 1 96 ? 6.355 6.462 -6.986 1.00 94.19 96 SER A C 1
ATOM 771 O O . SER A 1 96 ? 5.985 7.437 -6.343 1.00 94.19 96 SER A O 1
ATOM 773 N N . GLU A 1 97 ? 5.684 5.307 -6.961 1.00 94.31 97 GLU A N 1
ATOM 774 C CA . GLU A 1 97 ? 4.492 5.113 -6.121 1.00 94.31 97 GLU A CA 1
ATOM 775 C C . GLU A 1 97 ? 4.841 5.098 -4.629 1.00 94.31 97 GLU A C 1
ATOM 777 O O . GLU A 1 97 ? 4.065 5.616 -3.827 1.00 94.31 97 GLU A O 1
ATOM 782 N N . VAL A 1 98 ? 6.016 4.580 -4.252 1.00 94.50 98 VAL A N 1
ATOM 783 C CA . VAL A 1 98 ? 6.526 4.678 -2.874 1.00 94.50 98 VAL A CA 1
ATOM 784 C C . VAL A 1 98 ? 6.756 6.136 -2.489 1.00 94.50 98 VAL A C 1
ATOM 786 O O . VAL A 1 98 ? 6.243 6.564 -1.463 1.00 94.50 98 VAL A O 1
ATOM 789 N N . ILE A 1 99 ? 7.446 6.918 -3.325 1.00 91.81 99 ILE A N 1
ATOM 790 C CA . ILE A 1 99 ? 7.717 8.343 -3.062 1.00 91.81 99 ILE A CA 1
ATOM 791 C C . ILE A 1 99 ? 6.414 9.125 -2.888 1.00 91.81 99 ILE A C 1
ATOM 793 O O . ILE A 1 99 ? 6.270 9.866 -1.921 1.00 91.81 99 ILE A O 1
ATOM 797 N N . LEU A 1 100 ? 5.451 8.938 -3.796 1.00 90.88 100 LEU A N 1
ATOM 798 C CA . LEU A 1 100 ? 4.148 9.599 -3.701 1.00 90.88 100 LEU A CA 1
ATOM 799 C C . LEU A 1 100 ? 3.411 9.208 -2.419 1.00 90.88 100 LEU A C 1
ATOM 801 O O . LEU A 1 100 ? 2.846 10.070 -1.760 1.00 90.88 100 LEU A O 1
ATOM 805 N N . SER A 1 101 ? 3.437 7.923 -2.064 1.00 89.62 101 SER A N 1
ATOM 806 C CA .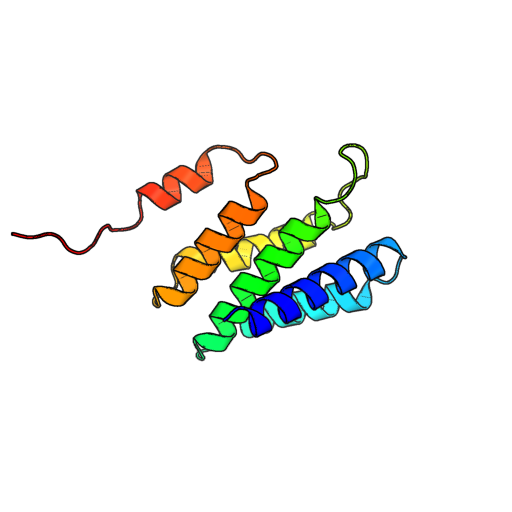 SER A 1 101 ? 2.789 7.412 -0.854 1.00 89.62 101 SER A CA 1
ATOM 807 C C . SER A 1 101 ? 3.424 7.981 0.410 1.00 89.62 101 SER A C 1
ATOM 809 O O . SER A 1 101 ? 2.709 8.391 1.312 1.00 89.62 101 SER A O 1
ATOM 811 N N . VAL A 1 102 ? 4.755 8.042 0.463 1.00 87.44 102 VAL A N 1
ATOM 812 C CA . VAL A 1 102 ? 5.502 8.610 1.588 1.00 87.44 102 VAL A CA 1
ATOM 813 C C . VAL A 1 102 ? 5.234 10.109 1.714 1.00 87.44 102 VAL A C 1
ATOM 815 O O . VAL A 1 102 ? 4.899 10.556 2.803 1.00 87.44 102 VAL A O 1
ATOM 818 N N . ALA A 1 103 ? 5.274 10.868 0.616 1.00 85.31 103 ALA A N 1
ATOM 819 C CA . ALA A 1 103 ? 4.931 12.292 0.627 1.00 85.31 103 ALA A CA 1
ATOM 820 C C . ALA A 1 103 ? 3.488 12.539 1.105 1.00 85.31 103 ALA A C 1
ATOM 822 O O . ALA A 1 103 ? 3.227 13.489 1.830 1.00 85.31 103 ALA A O 1
ATOM 823 N N . ASP A 1 104 ? 2.558 11.654 0.736 1.00 78.31 104 ASP A N 1
ATOM 824 C CA . ASP A 1 104 ? 1.157 11.714 1.157 1.00 78.31 104 ASP A CA 1
ATOM 825 C C . ASP A 1 104 ? 0.947 11.441 2.659 1.00 78.31 104 ASP A C 1
ATOM 827 O O . ASP A 1 104 ? -0.087 11.861 3.186 1.00 78.31 104 ASP A O 1
ATOM 831 N N . ILE A 1 105 ? 1.872 10.721 3.304 1.00 79.50 105 ILE A N 1
ATOM 832 C CA . ILE A 1 105 ? 1.892 10.417 4.747 1.00 79.50 105 ILE A CA 1
ATOM 833 C C . ILE A 1 105 ? 2.636 11.518 5.525 1.00 79.50 105 ILE A C 1
ATOM 835 O O . ILE A 1 105 ? 2.284 11.831 6.653 1.00 79.50 105 ILE A O 1
ATOM 839 N N . GLN A 1 106 ? 3.670 12.110 4.919 1.00 67.75 106 GLN A N 1
ATOM 840 C CA . GLN A 1 106 ? 4.586 13.073 5.543 1.00 67.75 106 GLN A CA 1
ATOM 841 C C . GLN A 1 106 ? 3.990 14.464 5.836 1.00 67.75 106 GLN A C 1
ATOM 843 O O . GLN A 1 106 ? 4.690 15.285 6.424 1.00 67.75 106 GLN A O 1
ATOM 848 N N . ASP A 1 107 ? 2.735 14.737 5.467 1.00 55.16 107 ASP A N 1
ATOM 849 C CA . ASP A 1 107 ? 2.055 16.009 5.785 1.00 55.16 107 ASP A CA 1
ATOM 850 C C . ASP A 1 107 ? 1.750 16.159 7.300 1.00 55.16 107 ASP A C 1
ATOM 852 O O . ASP A 1 107 ? 1.464 17.263 7.750 1.00 55.16 107 ASP A O 1
ATOM 856 N N . ASP A 1 108 ? 1.896 15.088 8.100 1.00 48.03 108 ASP A N 1
ATOM 857 C CA . ASP A 1 108 ? 1.566 15.049 9.539 1.00 48.03 108 ASP A CA 1
ATOM 858 C C . ASP A 1 108 ? 2.750 14.621 10.456 1.00 48.03 108 ASP A C 1
ATOM 860 O O . ASP A 1 108 ? 2.572 13.839 11.379 1.00 48.03 108 ASP A O 1
ATOM 864 N N . GLU A 1 109 ? 3.959 15.174 10.258 1.00 51.84 109 GLU A N 1
ATOM 865 C CA . GLU A 1 109 ? 5.173 14.985 11.104 1.00 51.84 109 GLU A CA 1
ATOM 866 C C . GLU A 1 109 ? 5.927 13.638 10.951 1.00 51.84 109 GLU A C 1
ATOM 868 O O . GLU A 1 109 ? 5.535 12.640 11.547 1.00 51.84 109 GLU A O 1
ATOM 873 N N . ILE A 1 110 ? 7.111 13.595 10.298 1.00 55.44 110 ILE A N 1
ATOM 874 C CA . ILE A 1 110 ? 8.123 12.539 10.583 1.00 55.44 110 ILE A CA 1
ATOM 875 C C . ILE A 1 110 ? 9.578 13.082 10.580 1.00 55.44 110 ILE A C 1
ATOM 877 O O . ILE A 1 110 ? 9.943 13.862 9.699 1.00 55.44 110 ILE A O 1
ATOM 881 N N . PRO A 1 111 ? 10.430 12.637 11.535 1.00 50.28 111 PRO A N 1
ATOM 882 C CA . PRO A 1 111 ? 11.864 12.943 11.642 1.00 50.28 111 PRO A CA 1
ATOM 883 C C . PRO A 1 111 ? 12.760 12.471 10.472 1.00 50.28 111 PRO A C 1
ATOM 885 O O . PRO A 1 111 ? 12.463 11.525 9.748 1.00 50.28 111 PRO A O 1
ATOM 888 N N . ASN A 1 112 ? 13.902 13.159 10.362 1.00 47.88 112 ASN A N 1
ATOM 889 C CA . ASN A 1 112 ? 14.861 13.288 9.249 1.00 47.88 112 ASN A CA 1
ATOM 890 C C . ASN A 1 112 ? 15.337 12.041 8.472 1.00 47.88 112 ASN A C 1
ATOM 892 O O . ASN A 1 112 ? 15.857 12.201 7.366 1.00 47.88 112 ASN A O 1
ATOM 896 N N . ASP A 1 113 ? 15.192 10.823 8.987 1.00 52.69 113 ASP A N 1
ATOM 897 C CA . ASP A 1 113 ? 15.926 9.661 8.456 1.00 52.69 113 ASP A CA 1
ATOM 898 C C . ASP A 1 113 ? 15.449 9.215 7.055 1.00 52.69 113 ASP A C 1
ATOM 900 O O . ASP A 1 113 ? 16.207 8.625 6.282 1.00 52.69 113 ASP A O 1
ATOM 904 N N . PHE A 1 114 ? 14.206 9.540 6.675 1.00 51.91 114 PHE A N 1
ATOM 905 C CA . PHE A 1 114 ? 13.667 9.243 5.337 1.00 51.91 114 PHE A CA 1
ATOM 906 C C . PHE A 1 114 ? 14.194 10.183 4.241 1.00 51.91 114 PHE A C 1
ATOM 908 O O . PHE A 1 114 ? 14.365 9.753 3.099 1.00 51.91 114 PHE A O 1
ATOM 915 N N . VAL A 1 115 ? 14.474 11.450 4.568 1.00 55.97 115 VAL A N 1
ATOM 916 C CA . VAL A 1 115 ? 15.049 12.420 3.615 1.00 55.97 115 VAL A CA 1
ATOM 917 C C . VAL A 1 115 ? 16.462 11.989 3.230 1.00 55.97 115 VAL A C 1
ATOM 919 O O . VAL A 1 115 ? 16.827 12.007 2.056 1.00 55.97 115 VAL A O 1
ATOM 922 N N . GLU A 1 116 ? 17.225 11.495 4.201 1.00 52.38 116 GLU A N 1
ATOM 923 C CA . GLU A 1 116 ? 18.602 11.059 3.989 1.00 52.38 116 GLU A CA 1
ATOM 924 C C . GLU A 1 116 ? 18.695 9.822 3.073 1.00 52.38 116 GLU A C 1
ATOM 926 O O . GLU A 1 116 ? 19.609 9.704 2.254 1.00 52.38 116 GLU A O 1
ATOM 931 N N . ALA A 1 117 ? 17.716 8.912 3.140 1.00 56.38 117 ALA A N 1
ATOM 932 C CA . ALA A 1 117 ? 17.605 7.785 2.209 1.00 56.38 117 ALA A CA 1
ATOM 933 C C . ALA A 1 117 ? 17.233 8.234 0.779 1.00 56.38 117 ALA A C 1
ATOM 935 O O . ALA A 1 117 ? 17.696 7.641 -0.203 1.00 56.38 117 ALA A O 1
ATOM 936 N N . LEU A 1 118 ? 16.444 9.307 0.653 1.00 53.12 118 LEU A N 1
ATOM 937 C CA . LEU A 1 118 ? 16.055 9.903 -0.627 1.00 53.12 118 LEU A CA 1
ATOM 938 C C . LEU A 1 118 ? 17.249 10.575 -1.328 1.00 53.12 118 LEU A C 1
ATOM 940 O O . LEU A 1 118 ? 17.410 10.440 -2.542 1.00 53.12 118 LEU A O 1
ATOM 944 N N . GLU A 1 119 ? 18.123 11.242 -0.570 1.00 56.41 119 GLU A N 1
ATOM 945 C CA . GLU A 1 119 ? 19.343 11.883 -1.085 1.00 56.41 119 GLU A CA 1
ATOM 946 C C . GLU A 1 119 ? 20.435 10.883 -1.492 1.00 56.41 119 GLU A C 1
ATOM 948 O O . GLU A 1 119 ? 21.275 11.194 -2.339 1.00 56.41 119 GLU A O 1
ATOM 953 N N . ARG A 1 120 ? 20.408 9.665 -0.937 1.00 52.19 120 ARG A N 1
ATOM 954 C CA . ARG A 1 120 ? 21.366 8.588 -1.242 1.00 52.19 120 ARG A CA 1
ATOM 955 C C . ARG A 1 120 ? 20.971 7.708 -2.432 1.00 52.19 120 ARG A C 1
ATOM 957 O O . ARG A 1 120 ? 21.742 6.824 -2.807 1.00 52.19 120 ARG A O 1
ATOM 964 N N . SER A 1 121 ? 19.806 7.924 -3.046 1.00 40.88 121 SER A N 1
ATOM 965 C CA . SER A 1 121 ? 19.442 7.214 -4.280 1.00 40.88 121 SER A CA 1
ATOM 966 C C . SER A 1 121 ? 20.322 7.687 -5.451 1.00 40.88 121 SER A C 1
ATOM 968 O O . SER A 1 121 ? 20.459 8.898 -5.642 1.00 40.88 121 SER A O 1
ATOM 970 N N . PRO A 1 122 ? 20.911 6.782 -6.262 1.00 43.44 122 PRO A N 1
ATOM 971 C CA . PRO A 1 122 ? 21.775 7.183 -7.366 1.00 43.44 122 PRO A CA 1
ATOM 972 C C . PRO A 1 122 ? 20.993 8.039 -8.365 1.00 43.44 122 PRO A C 1
ATOM 974 O O . PRO A 1 122 ? 20.003 7.590 -8.950 1.00 43.44 122 PRO A O 1
ATOM 977 N N . LYS A 1 123 ? 21.441 9.279 -8.576 1.00 57.34 123 LYS A N 1
ATOM 978 C CA . LYS A 1 123 ? 21.020 10.100 -9.716 1.00 57.34 123 LYS A CA 1
ATOM 979 C C . LYS A 1 123 ? 21.763 9.602 -10.953 1.00 57.34 123 LYS A C 1
ATOM 981 O O . LYS A 1 123 ? 22.713 10.236 -11.399 1.00 57.34 123 LYS A O 1
ATOM 986 N N . ASP A 1 124 ? 21.377 8.450 -11.484 1.00 52.28 124 ASP A N 1
ATOM 987 C CA . ASP A 1 124 ? 22.006 7.965 -12.709 1.00 52.28 124 ASP A CA 1
ATOM 988 C C . ASP A 1 124 ? 21.466 8.720 -13.925 1.00 52.28 124 ASP A C 1
ATOM 990 O O . ASP A 1 124 ? 20.298 8.592 -14.295 1.00 52.28 124 ASP A O 1
ATOM 994 N N . GLY A 1 125 ? 22.364 9.469 -14.571 1.00 46.78 125 GLY A N 1
ATOM 995 C CA . GLY A 1 125 ? 22.254 9.796 -15.991 1.00 46.78 125 GLY A CA 1
ATOM 996 C C . GLY A 1 125 ? 22.444 11.266 -16.343 1.00 46.78 125 GLY A C 1
ATOM 997 O O . GLY A 1 125 ? 21.493 11.923 -16.754 1.00 46.78 125 GLY A O 1
ATOM 998 N N . GLY A 1 126 ? 23.678 11.764 -16.254 1.00 30.88 126 GLY A N 1
ATOM 999 C CA . GLY A 1 126 ? 24.054 13.071 -16.794 1.00 30.88 126 GLY A CA 1
ATOM 1000 C C . GLY A 1 126 ? 25.562 13.218 -17.001 1.00 30.88 126 GLY A C 1
ATOM 1001 O O . GLY A 1 126 ? 26.177 14.052 -16.355 1.00 30.88 126 GLY A O 1
ATOM 1002 N N . PHE A 1 127 ? 26.148 12.382 -17.863 1.00 37.44 127 PHE A N 1
ATOM 1003 C CA . PHE A 1 127 ? 27.286 12.788 -18.707 1.00 37.44 127 PHE A CA 1
ATOM 1004 C C . PHE A 1 127 ? 26.696 13.249 -20.056 1.00 37.44 127 PHE A C 1
ATOM 1006 O O . PHE A 1 127 ? 25.653 12.706 -20.445 1.00 37.44 127 PHE A O 1
ATOM 1013 N N . PRO A 1 128 ? 27.311 14.185 -20.799 1.00 46.56 128 PRO A N 1
ATOM 1014 C CA . PRO A 1 128 ? 28.713 14.600 -20.750 1.00 46.56 128 PRO A CA 1
ATOM 1015 C C . PRO A 1 128 ? 28.988 15.948 -20.074 1.00 46.56 128 PRO A C 1
ATOM 1017 O O . PRO A 1 128 ? 28.060 16.781 -19.985 1.00 46.56 128 PRO A O 1
#

Secondary structure (DSSP, 8-state):
-HHHHHHHHHHHHHHHHHHHTT--HHHHHHHHHHHHHTT-S-HHHHHHHHHHHHHHHHHTT-S-TTS--SS-HHHHHHHHHHHHHHTT-SSHHHHHHHHHHHHHHGGG---THHHHHHHTS-------

Sequence (128 aa):
MDKRRRVLRFIAKFSINQWKRGVSDFLHCLVEYCESLSCCDDVAVRQNICTLVGFLLKEQDGGSATEESVMSIDIKRKLYSILLERQLDKVTAVRSEVILSVADIQDDEIPNDFVEALERSPKDGGFP

Organism: Haemonchus placei (NCBI:txid6290)

Foldseek 3Di:
DVVLLVVLLVLLLVQLVCLVVVNNPSVVVLLVVLLVQLPPPDPVSVLSSLSSLLSNLQNQVPDPPPDPRSDDPVSNVSSVVSLVVQCPPPDPSSVVSSVVSVVSNPVPDDDDPVVVVVVPPDPPDDDD

pLDDT: mean 81.81, std 18.86, range [30.88, 97.94]

Radius of gyration: 15.29 Å; chains: 1; bounding box: 45×28×41 Å

InterPro domains:
  IPR016024 Armadillo-type fold [SSF48371] (15-120)